Protein AF-A0A484ZKH2-F1 (afdb_monomer)

Nearest PDB structures (foldseek):
  2w56-assembly2_B  TM=9.168E-01  e=1.688E-04  Vibrio cholerae
  2v1l-assembly1_A  TM=8.867E-01  e=1.688E-04  Vibrio cholerae O1
  2w56-assembly1_A  TM=9.032E-01  e=1.288E-03  Vibrio cholerae
  2qlz-assembly2_C  TM=3.598E-01  e=9.490E+00  unclassified
  7tjg-assembly1_C  TM=2.251E-01  e=7.933E+00  Bacteriophage sp.

InterPro domains:
  IPR021248 Protein of unknown function DUF2787 [PF10980] (1-81)
  IPR021248 Protein of unknown function DUF2787 [PTHR38978] (1-79)

Foldseek 3Di:
DDWDWDQDPVRDIDTQKDFDWDWDQDPVGTDIDTQWIQGPNVQWIDHPPDDIDGSVVCVVVVVVVVVVVVVCVVVVVDDDDDDDDDD

Radius of gyration: 14.72 Å; Cα contacts (8 Å, |Δi|>4): 113; chains: 1; bounding box: 41×32×32 Å

Solvent-accessible surface area (backbone atoms only — not comparable to full-atom values): 5326 Å² total; per-residue (Å²): 109,52,75,45,70,44,72,48,96,87,74,44,80,39,73,36,33,42,37,36,64,41,76,46,83,52,101,90,47,77,44,82,42,66,42,34,37,43,32,58,75,78,45,33,23,40,39,63,96,54,74,76,42,57,37,83,78,38,55,70,59,51,54,51,49,51,54,50,50,55,50,40,51,77,65,65,73,60,85,89,83,87,83,87,81,85,131

Sequence (87 aa):
MEIRLERKQDNRWYICYVTEFTYTTTPFGQESTYAIDFDFSRGLGYQLGMRQEPIAAYGPLYSLWQRNFCRYHSHDVYQCKTRIEEA

Mean predicted aligned error: 3.46 Å

Secondary structure (DSSP, 8-state):
-EEEEEE-TTS-EEEEEEEEEEEEEETTEEEEEEEEEEETTTTEEEETTS--EEGGGGHHHHHHHHHHHHHHHHTT-S---------

Structure (mmCIF, N/CA/C/O backbone):
data_AF-A0A484ZKH2-F1
#
_entry.id   AF-A0A484ZKH2-F1
#
loop_
_atom_site.group_PDB
_atom_site.id
_atom_site.type_symbol
_atom_site.label_atom_id
_atom_site.label_alt_id
_atom_site.label_comp_id
_atom_site.label_asym_id
_atom_site.label_entity_id
_atom_site.label_seq_id
_atom_site.pdbx_PDB_ins_code
_atom_site.Cartn_x
_atom_site.Cartn_y
_atom_site.Cartn_z
_atom_site.occupancy
_atom_site.B_iso_or_equiv
_atom_site.auth_seq_id
_atom_site.auth_comp_id
_atom_site.auth_asym_id
_atom_site.auth_atom_id
_atom_site.pdbx_PDB_model_num
ATOM 1 N N . MET A 1 1 ? 5.499 -6.412 2.350 1.00 93.69 1 MET A N 1
ATOM 2 C CA . MET A 1 1 ? 4.478 -5.355 2.510 1.00 93.69 1 MET A CA 1
ATOM 3 C C . MET A 1 1 ? 4.240 -5.113 3.988 1.00 93.69 1 MET A C 1
ATOM 5 O O . MET A 1 1 ? 4.446 -6.035 4.771 1.00 93.69 1 MET A O 1
ATOM 9 N N . GLU A 1 2 ? 3.786 -3.924 4.346 1.00 97.06 2 GLU A N 1
ATOM 10 C CA . GLU A 1 2 ? 3.404 -3.551 5.703 1.00 97.06 2 GLU A CA 1
ATOM 11 C C . GLU A 1 2 ? 2.098 -2.753 5.665 1.00 97.06 2 GLU A C 1
ATOM 13 O O . GLU A 1 2 ? 1.866 -1.973 4.742 1.00 97.06 2 GLU A O 1
ATOM 18 N N . ILE A 1 3 ? 1.228 -2.987 6.648 1.00 96.88 3 ILE A N 1
ATOM 19 C CA . ILE A 1 3 ? -0.028 -2.257 6.825 1.00 96.88 3 ILE A CA 1
ATOM 20 C C . ILE A 1 3 ? -0.078 -1.819 8.282 1.00 96.88 3 ILE A C 1
ATOM 22 O O . ILE A 1 3 ? -0.073 -2.669 9.175 1.00 96.88 3 ILE A O 1
ATOM 26 N N . ARG A 1 4 ? -0.160 -0.509 8.521 1.00 97.38 4 ARG A N 1
ATOM 27 C CA . ARG A 1 4 ? -0.324 0.040 9.869 1.00 97.38 4 ARG A CA 1
ATOM 28 C C . ARG A 1 4 ? -1.760 0.476 10.086 1.00 97.38 4 ARG A C 1
ATOM 30 O O . ARG A 1 4 ? -2.326 1.197 9.264 1.00 97.38 4 ARG A O 1
ATOM 37 N N . LEU A 1 5 ? -2.321 0.074 11.221 1.00 96.62 5 LEU A N 1
ATOM 38 C CA . LE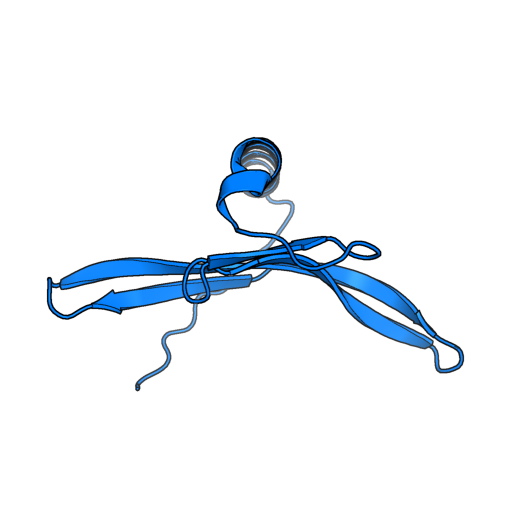U A 1 5 ? -3.612 0.550 11.696 1.00 96.62 5 LEU A CA 1
ATOM 39 C C . LEU A 1 5 ? -3.455 1.243 13.047 1.00 96.62 5 LEU A C 1
ATOM 41 O O . LEU A 1 5 ? -2.633 0.842 13.865 1.00 96.62 5 LEU A O 1
ATOM 45 N N . GLU A 1 6 ? -4.291 2.242 13.292 1.00 96.25 6 GLU A N 1
ATOM 46 C CA . GLU A 1 6 ? -4.369 2.952 14.564 1.00 96.25 6 GLU A CA 1
ATOM 47 C C . GLU A 1 6 ? -5.822 3.043 15.023 1.00 96.25 6 GLU A C 1
ATOM 49 O O . GLU A 1 6 ? -6.731 3.302 14.227 1.00 96.25 6 GLU A O 1
ATOM 54 N N . ARG A 1 7 ? -6.048 2.829 16.322 1.00 94.69 7 ARG A N 1
ATOM 55 C CA . ARG A 1 7 ? -7.352 3.040 16.945 1.00 94.69 7 ARG A CA 1
ATOM 56 C C . ARG A 1 7 ? -7.439 4.474 17.453 1.00 94.69 7 ARG A C 1
ATOM 58 O O . ARG A 1 7 ? -6.658 4.864 18.315 1.00 94.69 7 ARG A O 1
ATOM 65 N N . LYS A 1 8 ? -8.396 5.243 16.9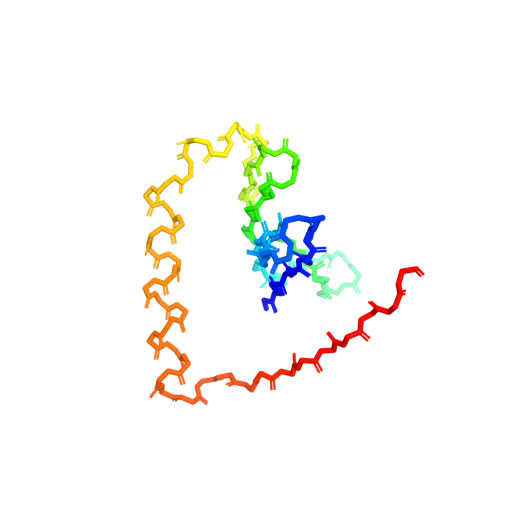35 1.00 90.88 8 LYS A N 1
ATOM 66 C CA . LYS A 1 8 ? -8.591 6.652 17.313 1.00 90.88 8 LYS A CA 1
ATOM 67 C 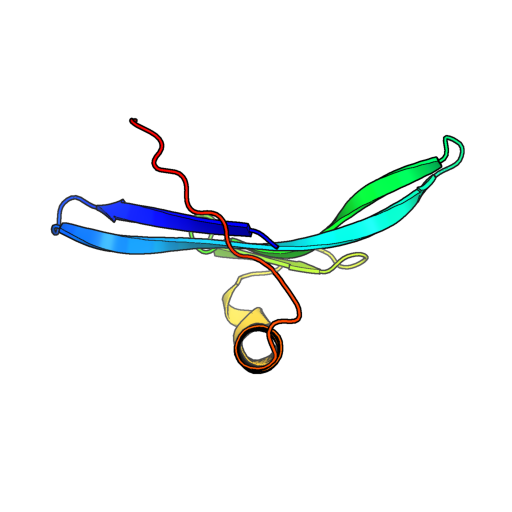C . LYS A 1 8 ? -9.580 6.801 18.475 1.00 90.88 8 LYS A C 1
ATOM 69 O O . LYS A 1 8 ? -10.132 5.823 18.976 1.00 90.88 8 LYS A O 1
ATOM 74 N N . GLN A 1 9 ? -9.793 8.046 18.911 1.00 92.12 9 GLN A N 1
ATOM 75 C CA . GLN A 1 9 ? -10.656 8.405 20.050 1.00 92.12 9 GLN A CA 1
ATOM 76 C C . GLN A 1 9 ? -12.119 7.967 19.884 1.00 92.12 9 GLN A C 1
ATOM 78 O O . GLN A 1 9 ? -12.806 7.727 20.870 1.00 92.12 9 GLN A O 1
ATOM 83 N N . ASP A 1 10 ? -12.586 7.817 18.646 1.00 94.31 10 ASP A N 1
ATOM 84 C CA . ASP A 1 10 ? -13.914 7.290 18.316 1.00 94.31 10 ASP A CA 1
ATOM 85 C C . ASP A 1 10 ? -14.008 5.756 18.431 1.00 94.31 10 ASP A C 1
ATOM 87 O O . ASP A 1 10 ? -15.014 5.161 18.042 1.00 94.31 10 ASP A O 1
ATOM 91 N N . ASN A 1 11 ? -12.957 5.111 18.948 1.00 92.12 11 ASN A N 1
ATOM 92 C CA . ASN A 1 11 ? -12.823 3.669 19.110 1.00 92.12 11 ASN A CA 1
ATOM 93 C C . ASN A 1 11 ? -12.883 2.883 17.784 1.00 92.12 11 ASN A C 1
ATOM 95 O O . ASN A 1 11 ? -13.143 1.678 17.784 1.00 92.12 11 ASN A O 1
ATOM 99 N N . ARG A 1 12 ? -12.625 3.541 16.646 1.00 95.56 12 ARG A N 1
ATOM 100 C CA . ARG A 1 12 ? -12.547 2.901 15.328 1.00 95.56 12 ARG A CA 1
ATOM 101 C C . ARG A 1 12 ? -11.097 2.742 14.889 1.00 95.56 12 ARG A C 1
ATOM 103 O O . ARG A 1 12 ? -10.232 3.551 15.225 1.00 95.56 12 ARG A O 1
ATOM 110 N N . TRP A 1 13 ? -10.846 1.683 14.124 1.00 95.44 13 TRP A N 1
ATOM 111 C CA . TRP A 1 13 ? -9.560 1.441 13.480 1.00 95.44 13 TRP A CA 1
ATOM 112 C C . TRP A 1 13 ? -9.479 2.188 12.156 1.00 95.44 13 TRP A C 1
ATOM 114 O O . TRP A 1 13 ? -10.400 2.130 11.340 1.00 95.44 13 TRP A O 1
ATOM 124 N N . TYR A 1 14 ? -8.351 2.847 11.943 1.00 95.38 14 TYR A N 1
ATOM 125 C CA . TYR A 1 14 ? -8.024 3.571 10.727 1.00 95.38 14 TYR A CA 1
ATOM 126 C C . TYR A 1 14 ? -6.736 3.011 10.151 1.00 95.38 14 TYR A C 1
ATOM 128 O O . TYR A 1 14 ? -5.791 2.755 10.889 1.00 95.38 14 TYR A O 1
ATOM 136 N N . ILE A 1 15 ? -6.694 2.842 8.833 1.00 96.00 15 ILE A N 1
ATOM 137 C CA . ILE A 1 15 ? -5.455 2.513 8.132 1.00 96.00 15 ILE A CA 1
ATOM 138 C C . ILE A 1 15 ? -4.612 3.789 8.081 1.00 96.00 15 ILE A C 1
ATOM 140 O O . ILE A 1 15 ? -5.076 4.813 7.582 1.00 96.00 15 ILE A O 1
ATOM 144 N N . CYS A 1 16 ? -3.395 3.727 8.615 1.00 97.25 16 CYS A N 1
ATOM 145 C CA . CYS A 1 16 ? -2.427 4.819 8.556 1.00 97.25 16 CYS A CA 1
ATOM 146 C C . CYS A 1 16 ? -1.711 4.814 7.207 1.00 97.25 16 CYS A C 1
ATOM 148 O O . CYS A 1 16 ? -1.698 5.817 6.501 1.00 97.25 16 CYS A O 1
ATOM 150 N N . TYR A 1 17 ? -1.149 3.663 6.840 1.00 97.94 17 TYR A N 1
ATOM 151 C CA . TYR A 1 17 ? -0.479 3.471 5.562 1.00 97.94 17 TYR A CA 1
ATOM 152 C C . TYR A 1 17 ? -0.512 2.013 5.115 1.00 97.94 17 TYR A C 1
ATOM 154 O O . TYR A 1 17 ? -0.721 1.091 5.915 1.00 97.94 17 TYR A O 1
ATOM 162 N N . VAL A 1 18 ? -0.271 1.832 3.820 1.00 98.25 18 VAL A N 1
ATOM 163 C CA . VAL A 1 18 ? -0.012 0.548 3.173 1.00 98.25 18 VAL A CA 1
ATOM 164 C C . VAL A 1 18 ? 1.238 0.699 2.318 1.00 98.25 18 VAL A C 1
ATOM 166 O O . VAL A 1 18 ? 1.241 1.485 1.374 1.00 98.25 18 VAL A O 1
ATOM 169 N N 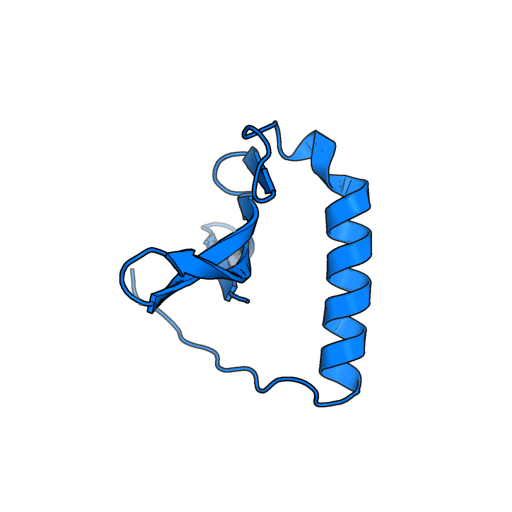. THR A 1 19 ? 2.266 -0.093 2.602 1.00 98.06 19 THR A N 1
ATOM 170 C CA . THR A 1 19 ? 3.557 -0.002 1.912 1.00 98.06 19 THR A CA 1
ATOM 171 C C . THR A 1 19 ? 3.957 -1.351 1.331 1.00 98.06 19 THR A C 1
ATOM 173 O O . THR A 1 19 ? 4.012 -2.373 2.023 1.00 98.06 19 THR A O 1
ATOM 176 N N . GLU A 1 20 ? 4.281 -1.374 0.044 1.00 97.44 20 GLU A N 1
ATOM 177 C CA . GLU A 1 20 ? 4.923 -2.497 -0.624 1.00 97.44 20 GLU A CA 1
ATOM 178 C C . GLU A 1 20 ? 6.410 -2.208 -0.819 1.00 97.44 20 GLU A C 1
ATOM 180 O O . GLU A 1 20 ? 6.802 -1.117 -1.231 1.00 97.44 20 GLU A O 1
ATOM 185 N N . PHE A 1 21 ? 7.243 -3.206 -0.531 1.00 96.94 21 PHE A N 1
ATOM 186 C CA . PHE A 1 21 ? 8.693 -3.099 -0.617 1.00 96.94 21 PHE A CA 1
ATOM 187 C C . PHE A 1 21 ? 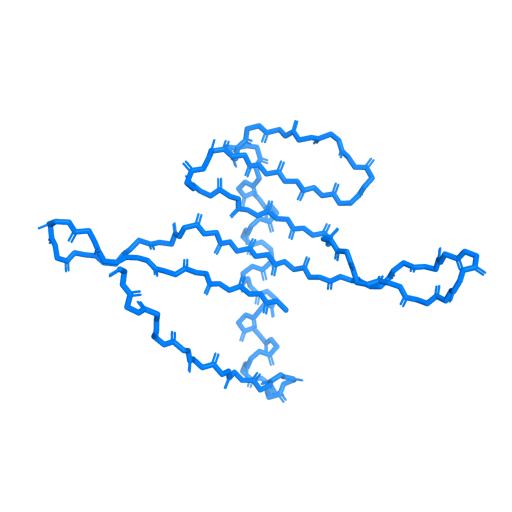9.207 -3.930 -1.784 1.00 96.94 21 PHE A C 1
ATOM 189 O O . PHE A 1 21 ? 8.664 -4.994 -2.081 1.00 96.94 21 PHE A O 1
ATOM 196 N N . THR A 1 22 ? 10.283 -3.463 -2.399 1.00 95.81 22 THR A N 1
ATOM 197 C CA . THR A 1 22 ? 11.060 -4.200 -3.395 1.00 95.81 22 THR A CA 1
ATOM 198 C C . THR A 1 22 ? 12.547 -4.058 -3.090 1.00 95.81 22 THR A C 1
ATOM 200 O O . THR A 1 22 ? 12.939 -3.254 -2.245 1.00 95.81 22 THR A O 1
ATOM 203 N N . TYR A 1 23 ? 13.379 -4.827 -3.783 1.00 95.50 23 TYR A N 1
ATOM 204 C CA . TYR A 1 23 ? 14.827 -4.694 -3.710 1.00 95.50 23 TYR A CA 1
ATOM 205 C C . TYR A 1 23 ? 15.353 -3.936 -4.924 1.00 95.50 23 TYR A C 1
ATOM 207 O O . TYR A 1 23 ? 15.001 -4.243 -6.063 1.00 95.50 23 TYR A O 1
ATOM 215 N N . THR A 1 24 ? 16.237 -2.975 -4.682 1.00 94.00 24 THR A N 1
ATOM 216 C CA . THR A 1 24 ? 17.013 -2.306 -5.730 1.00 94.00 24 THR A CA 1
ATOM 217 C C . THR A 1 24 ? 18.480 -2.669 -5.607 1.00 94.00 24 THR A C 1
ATOM 219 O O . THR A 1 24 ? 19.023 -2.729 -4.504 1.00 94.00 24 THR A O 1
ATOM 222 N N . THR A 1 25 ? 19.133 -2.891 -6.745 1.00 94.81 25 THR A N 1
ATOM 223 C CA . THR A 1 25 ? 20.580 -3.103 -6.793 1.00 94.81 25 THR A CA 1
ATOM 224 C C . THR A 1 25 ? 21.310 -1.778 -6.598 1.00 94.81 25 THR A C 1
ATOM 226 O O . THR A 1 25 ? 21.083 -0.820 -7.335 1.00 94.81 25 THR A O 1
ATOM 229 N N . THR A 1 26 ? 22.214 -1.749 -5.628 1.00 89.88 26 THR A N 1
ATOM 230 C CA . THR A 1 26 ? 23.153 -0.663 -5.346 1.00 89.88 26 THR A CA 1
ATOM 231 C C . THR A 1 26 ? 24.587 -1.158 -5.589 1.00 89.88 26 THR A C 1
ATOM 233 O O . THR A 1 26 ? 24.812 -2.368 -5.706 1.00 89.88 26 THR A O 1
ATOM 236 N N . PRO A 1 27 ? 25.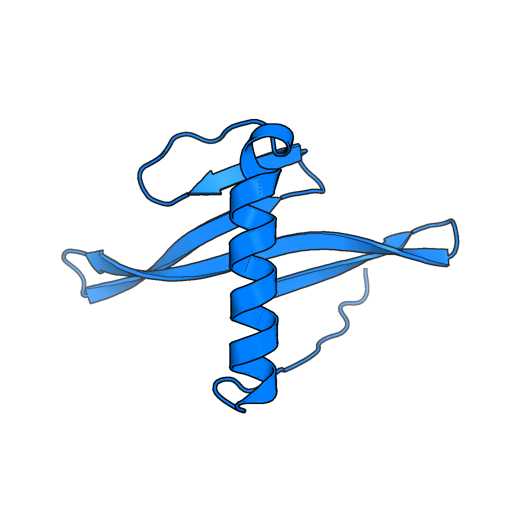596 -0.267 -5.648 1.00 94.62 27 PRO A N 1
ATOM 237 C CA . PRO A 1 27 ? 27.001 -0.681 -5.707 1.00 94.62 27 PRO A CA 1
ATOM 238 C C . PRO A 1 27 ? 27.452 -1.566 -4.532 1.00 94.62 27 PRO A C 1
ATOM 240 O O . PRO A 1 27 ? 28.494 -2.210 -4.625 1.00 94.62 27 PRO A O 1
ATOM 243 N N . PHE A 1 28 ? 26.683 -1.600 -3.438 1.00 93.50 28 PHE A N 1
ATOM 244 C CA . PHE A 1 28 ? 27.002 -2.335 -2.213 1.00 93.50 28 PHE A CA 1
ATOM 245 C C . PHE A 1 28 ? 26.139 -3.591 -2.005 1.00 93.50 28 PHE A C 1
ATOM 247 O O . PHE A 1 28 ? 26.332 -4.294 -1.016 1.00 93.50 28 PHE A O 1
ATOM 254 N N . GLY A 1 29 ? 25.217 -3.908 -2.922 1.00 93.81 29 GLY A N 1
ATOM 255 C CA . GLY A 1 29 ? 24.372 -5.102 -2.838 1.00 93.81 29 GLY A CA 1
ATOM 256 C C . GLY A 1 29 ? 22.917 -4.844 -3.220 1.00 93.81 29 GLY A C 1
ATOM 257 O O . GLY A 1 29 ? 22.624 -4.016 -4.076 1.00 93.81 29 GLY A O 1
ATOM 258 N N . GLN A 1 30 ? 21.993 -5.596 -2.621 1.00 95.50 30 GLN A N 1
ATOM 259 C CA . GLN A 1 30 ? 20.556 -5.347 -2.746 1.00 95.50 30 GLN A CA 1
ATOM 260 C C . GLN A 1 30 ? 20.036 -4.689 -1.474 1.00 95.50 30 GLN A C 1
ATOM 262 O O . GLN A 1 30 ? 20.243 -5.201 -0.376 1.00 95.50 30 GLN A O 1
ATOM 267 N N . GLU A 1 31 ? 19.319 -3.584 -1.636 1.00 94.19 31 GLU A N 1
ATOM 268 C CA . GLU A 1 31 ? 18.716 -2.837 -0.534 1.00 94.19 31 GLU A CA 1
ATOM 269 C C . GLU A 1 31 ? 17.199 -2.791 -0.696 1.00 94.19 31 GLU A C 1
ATOM 271 O O . GLU A 1 31 ? 16.684 -2.689 -1.812 1.00 94.19 31 GLU A O 1
ATOM 276 N N . SER A 1 32 ? 16.485 -2.897 0.427 1.00 94.12 32 SER A N 1
ATOM 277 C CA . SER A 1 32 ? 15.027 -2.798 0.454 1.00 94.12 32 SER A CA 1
ATOM 278 C C . SER A 1 32 ? 14.607 -1.339 0.321 1.00 94.12 32 SER A C 1
ATOM 280 O O . SER A 1 32 ? 15.082 -0.481 1.059 1.00 94.12 32 SER A O 1
ATOM 282 N N . THR A 1 33 ? 13.665 -1.071 -0.572 1.00 94.69 33 THR A N 1
ATOM 283 C CA . THR A 1 33 ? 13.085 0.253 -0.800 1.00 94.69 33 THR A CA 1
ATOM 284 C C . THR A 1 33 ? 11.582 0.148 -1.038 1.00 94.69 33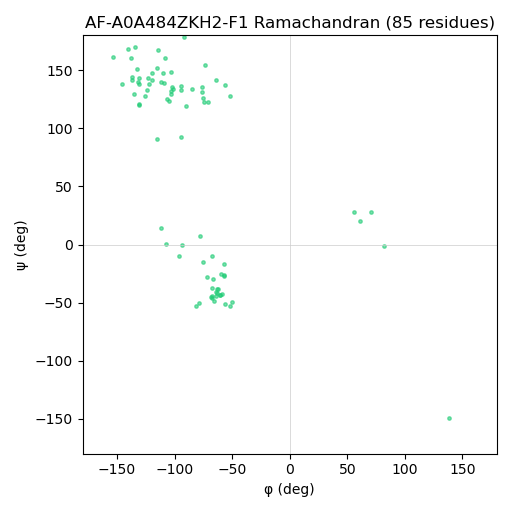 THR A C 1
ATOM 286 O O . THR A 1 33 ? 11.047 -0.946 -1.233 1.00 94.69 33 THR A O 1
ATOM 289 N N . TYR A 1 34 ? 10.881 1.279 -1.023 1.00 94.56 34 TYR A N 1
ATOM 290 C CA . TYR A 1 34 ? 9.456 1.324 -1.339 1.00 94.56 34 TYR A CA 1
ATOM 291 C C . TYR A 1 34 ? 9.244 1.082 -2.832 1.00 94.56 34 TYR A C 1
ATOM 293 O O . TYR A 1 34 ? 9.760 1.819 -3.668 1.00 94.56 34 TYR A O 1
ATOM 301 N N . ALA A 1 35 ? 8.454 0.065 -3.166 1.00 97.06 35 ALA A N 1
ATOM 302 C CA . ALA A 1 35 ? 7.927 -0.113 -4.511 1.00 97.06 35 ALA A CA 1
ATOM 303 C C . ALA A 1 35 ? 6.728 0.817 -4.728 1.00 97.06 35 ALA A C 1
ATOM 305 O O . ALA A 1 35 ? 6.666 1.549 -5.716 1.00 97.06 35 ALA A O 1
ATOM 306 N N . ILE A 1 36 ? 5.785 0.779 -3.783 1.00 97.81 36 ILE A N 1
ATOM 307 C CA . ILE A 1 36 ? 4.546 1.557 -3.767 1.00 97.81 36 ILE A CA 1
ATOM 308 C C . ILE A 1 36 ? 4.231 1.881 -2.305 1.00 97.81 36 ILE A C 1
ATOM 310 O O . ILE A 1 36 ? 4.359 1.011 -1.445 1.00 97.81 36 ILE A O 1
ATOM 314 N N . ASP A 1 37 ? 3.806 3.107 -2.026 1.00 98.31 37 ASP A N 1
ATOM 315 C CA . ASP A 1 37 ? 3.385 3.538 -0.695 1.00 98.31 37 ASP A CA 1
ATOM 316 C C . ASP A 1 37 ? 2.090 4.356 -0.775 1.00 98.31 37 ASP A C 1
ATOM 318 O O . ASP A 1 37 ? 1.971 5.283 -1.581 1.00 98.31 37 ASP A O 1
ATOM 322 N N . PHE A 1 38 ? 1.112 3.985 0.049 1.00 98.44 38 PHE A N 1
ATOM 323 C CA . PHE A 1 38 ? -0.173 4.659 0.212 1.00 98.44 38 PHE A CA 1
ATOM 324 C C . PHE A 1 38 ? -0.245 5.218 1.639 1.00 98.44 38 PHE A C 1
ATOM 326 O O . PHE A 1 38 ? -0.686 4.524 2.557 1.00 98.44 38 PHE A O 1
ATOM 333 N N . ASP A 1 39 ? 0.187 6.463 1.839 1.00 98.00 39 ASP A N 1
ATOM 334 C CA . ASP A 1 39 ? 0.221 7.123 3.147 1.00 98.00 39 ASP A CA 1
ATOM 335 C C . ASP A 1 39 ? -1.058 7.945 3.365 1.00 98.00 39 ASP A C 1
ATOM 337 O O . ASP A 1 39 ? -1.174 9.115 2.977 1.00 98.00 39 ASP A O 1
ATOM 341 N N . PHE A 1 40 ? -2.055 7.315 3.989 1.00 97.38 40 PHE A N 1
ATOM 342 C CA . PHE A 1 40 ? -3.341 7.945 4.294 1.00 97.38 40 PHE A CA 1
ATOM 343 C C . PHE A 1 40 ? -3.229 8.987 5.410 1.00 97.38 40 PHE A C 1
ATOM 345 O O . PHE A 1 40 ? -3.996 9.950 5.417 1.00 97.38 40 PHE A O 1
ATOM 352 N N . SER A 1 41 ? -2.271 8.828 6.326 1.00 96.06 41 SER A N 1
ATOM 353 C CA . SER A 1 41 ? -2.018 9.785 7.405 1.00 96.06 41 SER A CA 1
ATOM 354 C C . SER A 1 41 ? -1.481 11.116 6.879 1.00 96.06 41 SER A C 1
ATOM 356 O O . SER A 1 41 ? -1.855 12.171 7.392 1.00 96.06 41 SER A O 1
ATOM 358 N N . ARG A 1 42 ? -0.628 11.086 5.847 1.00 96.62 42 ARG A N 1
ATOM 359 C CA . ARG A 1 42 ? -0.070 12.289 5.202 1.00 96.62 42 ARG A CA 1
ATOM 360 C C . ARG A 1 42 ? -0.828 12.718 3.946 1.00 96.62 42 ARG A C 1
ATOM 362 O O . ARG A 1 42 ? -0.584 13.811 3.444 1.00 96.62 42 ARG A O 1
ATOM 369 N N . GLY A 1 43 ? -1.746 11.891 3.447 1.00 97.88 43 GLY A N 1
ATOM 370 C CA . GLY A 1 43 ? -2.514 12.165 2.232 1.00 97.88 43 GLY A CA 1
ATOM 371 C C . GLY A 1 43 ? -1.674 12.093 0.955 1.00 97.88 43 GLY A C 1
ATOM 372 O O . GLY A 1 43 ? -1.992 12.771 -0.025 1.00 97.88 43 GLY A O 1
ATOM 373 N N . LEU A 1 44 ? -0.611 11.284 0.954 1.00 98.25 44 LEU A N 1
ATOM 374 C CA . LEU A 1 44 ? 0.357 11.177 -0.138 1.00 98.25 44 LEU A CA 1
ATOM 375 C C . LEU A 1 44 ? 0.465 9.736 -0.633 1.00 98.25 44 LEU A C 1
ATOM 377 O O . LEU A 1 44 ? 0.421 8.795 0.149 1.00 98.25 44 LEU A O 1
ATOM 381 N N . GLY A 1 45 ? 0.643 9.574 -1.939 1.00 98.06 45 GLY A N 1
ATOM 382 C CA . GLY A 1 45 ? 1.058 8.314 -2.538 1.00 98.06 45 GLY A CA 1
ATOM 383 C C . GLY A 1 45 ? 2.425 8.440 -3.199 1.00 98.06 45 GLY A C 1
ATOM 384 O O . GLY A 1 45 ? 2.824 9.518 -3.662 1.00 98.06 45 GLY A O 1
ATOM 385 N N . TYR A 1 46 ? 3.134 7.321 -3.256 1.00 97.88 46 TYR A N 1
ATOM 386 C CA . TYR A 1 46 ? 4.426 7.191 -3.912 1.00 97.88 46 TYR A CA 1
ATOM 387 C C . TYR A 1 46 ? 4.498 5.887 -4.707 1.00 97.88 46 TYR A C 1
ATOM 389 O O . TYR A 1 46 ? 3.996 4.849 -4.282 1.00 97.88 46 TYR A O 1
ATOM 397 N N . GLN A 1 47 ? 5.177 5.937 -5.846 1.00 97.19 47 GLN A N 1
ATOM 398 C CA . GLN A 1 47 ? 5.604 4.768 -6.603 1.00 97.19 47 GLN A CA 1
ATOM 399 C C . GLN A 1 47 ? 7.078 4.952 -6.960 1.00 97.19 47 GLN A C 1
ATOM 401 O O . GLN A 1 47 ? 7.497 6.055 -7.320 1.00 97.19 47 GLN A O 1
ATOM 406 N N . LEU A 1 48 ? 7.862 3.878 -6.873 1.00 95.69 48 LEU A N 1
ATOM 407 C CA . LEU A 1 48 ? 9.292 3.907 -7.157 1.00 95.69 48 LEU A CA 1
ATOM 408 C C . LEU A 1 48 ? 9.575 4.532 -8.530 1.00 95.69 48 LEU A C 1
ATOM 410 O O . LEU A 1 48 ? 9.004 4.132 -9.544 1.00 95.69 48 LEU A O 1
ATOM 414 N N . GLY A 1 49 ? 10.470 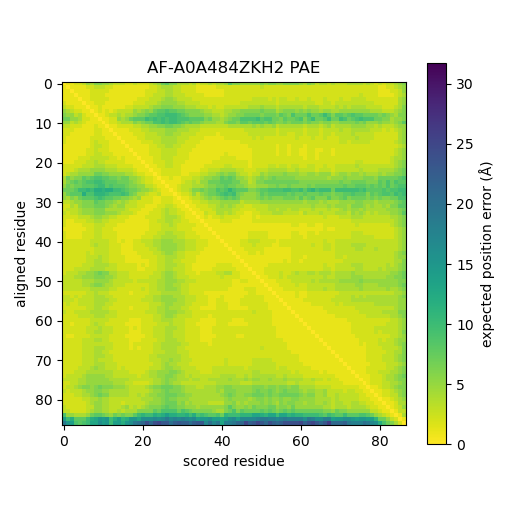5.521 -8.550 1.00 94.25 49 GLY A N 1
ATOM 415 C CA . GLY A 1 49 ? 10.833 6.269 -9.758 1.00 94.25 49 GLY A CA 1
ATOM 416 C C . GLY A 1 49 ? 9.870 7.402 -10.134 1.00 94.25 49 GLY A C 1
ATOM 417 O O . GLY A 1 49 ? 10.134 8.119 -11.097 1.00 94.25 49 GLY A O 1
ATOM 418 N N . MET A 1 50 ? 8.788 7.606 -9.379 1.00 95.44 50 MET A N 1
ATOM 419 C CA . MET A 1 50 ? 7.852 8.717 -9.558 1.00 95.44 50 MET A CA 1
ATOM 420 C C . MET A 1 50 ? 7.985 9.741 -8.425 1.00 95.44 50 MET A C 1
ATOM 422 O O . MET A 1 50 ? 8.512 9.454 -7.349 1.00 95.44 50 MET A O 1
ATOM 426 N N . ARG A 1 51 ? 7.502 10.964 -8.664 1.00 95.94 51 ARG A N 1
ATOM 427 C CA . ARG A 1 51 ? 7.353 11.966 -7.601 1.00 95.94 51 ARG A CA 1
ATOM 428 C C . ARG A 1 51 ? 6.165 11.613 -6.702 1.00 95.94 51 ARG A C 1
ATOM 430 O O . ARG A 1 51 ? 5.221 10.967 -7.152 1.00 95.94 51 ARG A O 1
ATOM 437 N N . GLN A 1 52 ? 6.206 12.066 -5.451 1.00 96.88 52 GLN A N 1
ATOM 438 C CA . GLN A 1 52 ? 5.048 11.970 -4.562 1.00 96.88 52 GLN A CA 1
ATOM 439 C C . GLN A 1 52 ? 3.892 12.813 -5.104 1.00 96.88 52 GLN A C 1
ATOM 441 O O . GLN A 1 52 ? 4.105 13.911 -5.618 1.00 96.88 52 GLN A O 1
ATOM 446 N N . GLU A 1 53 ? 2.679 12.294 -4.973 1.00 97.75 53 GLU A N 1
ATOM 447 C CA . GLU A 1 53 ? 1.448 12.921 -5.462 1.00 97.75 53 GLU A CA 1
ATOM 448 C C . GLU A 1 53 ? 0.341 12.774 -4.404 1.00 97.75 53 GLU A C 1
ATOM 450 O O . GLU A 1 53 ? 0.441 11.904 -3.532 1.00 97.75 53 GLU A O 1
ATOM 455 N N . PRO A 1 54 ? -0.731 13.583 -4.449 1.00 98.38 54 PRO A N 1
ATOM 456 C CA . PRO A 1 54 ? -1.867 13.419 -3.548 1.00 98.38 54 PRO A CA 1
ATOM 457 C C . PRO A 1 54 ? -2.466 12.011 -3.634 1.00 98.38 54 PRO A C 1
ATOM 459 O O . PRO A 1 54 ? -2.692 11.488 -4.728 1.00 98.38 54 PRO A O 1
ATOM 462 N N . ILE A 1 55 ? -2.810 11.421 -2.485 1.00 97.69 55 ILE A N 1
ATOM 463 C CA . ILE A 1 55 ? -3.346 10.049 -2.407 1.00 97.69 55 ILE A CA 1
ATOM 464 C C . ILE A 1 55 ? -4.613 9.850 -3.258 1.00 97.69 55 ILE A C 1
ATOM 466 O O . ILE A 1 55 ? -4.873 8.754 -3.749 1.00 97.69 55 ILE A O 1
ATOM 470 N N . ALA A 1 56 ? -5.375 10.920 -3.509 1.00 97.50 56 ALA A N 1
ATOM 471 C CA . ALA A 1 56 ? -6.552 10.899 -4.377 1.00 97.50 56 ALA A CA 1
ATOM 472 C C . ALA A 1 56 ? -6.248 10.416 -5.812 1.00 97.50 56 ALA A C 1
ATOM 474 O O . ALA A 1 56 ? -7.122 9.838 -6.456 1.00 97.50 56 ALA A O 1
ATOM 475 N N . ALA A 1 57 ? -5.015 10.590 -6.303 1.00 97.25 57 ALA A N 1
ATOM 476 C CA . ALA A 1 57 ? -4.590 10.106 -7.618 1.0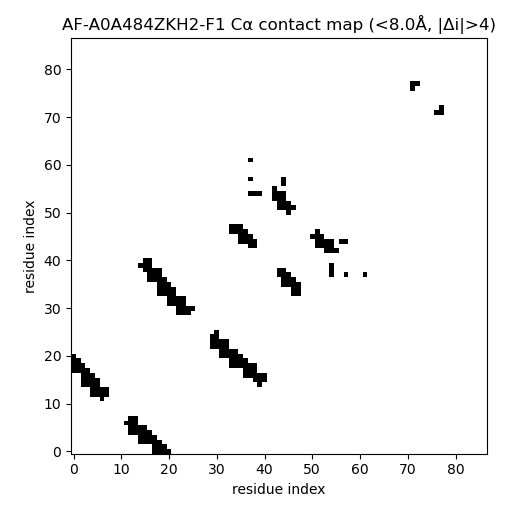0 97.25 57 ALA A CA 1
ATOM 477 C C . ALA A 1 57 ? -4.343 8.583 -7.662 1.00 97.25 57 ALA A C 1
ATOM 479 O O . ALA A 1 57 ? -4.287 7.996 -8.742 1.00 97.25 57 ALA A O 1
ATOM 480 N N . TYR A 1 58 ? -4.224 7.923 -6.506 1.00 97.56 58 TYR A N 1
ATOM 481 C CA . TYR A 1 58 ? -3.811 6.520 -6.398 1.00 97.56 58 TYR A CA 1
ATOM 482 C C . TYR A 1 58 ? -4.975 5.524 -6.346 1.00 97.56 58 TYR A C 1
ATOM 484 O O . TYR A 1 58 ? -4.732 4.322 -6.300 1.00 97.56 58 TYR A O 1
ATOM 492 N N . GLY A 1 59 ? -6.235 5.974 -6.390 1.00 96.88 59 GLY A N 1
ATOM 493 C CA . GLY A 1 59 ? -7.417 5.108 -6.247 1.00 96.88 59 GLY A CA 1
ATOM 494 C C . GLY A 1 59 ? -7.425 3.858 -7.150 1.00 96.88 59 GLY A C 1
ATOM 495 O O . GLY A 1 59 ? -7.614 2.746 -6.641 1.00 96.88 59 GLY A O 1
ATOM 496 N N . PRO A 1 60 ? -7.176 3.985 -8.471 1.00 97.44 60 PRO A N 1
ATOM 497 C CA . PRO A 1 60 ? -7.083 2.828 -9.363 1.00 97.44 60 PRO A CA 1
ATOM 498 C C . PRO A 1 60 ? -5.926 1.880 -9.016 1.00 97.44 60 PRO A C 1
ATOM 500 O O . PRO A 1 60 ? -6.111 0.661 -9.021 1.00 97.44 60 PRO A O 1
ATOM 503 N N . LEU A 1 61 ? -4.753 2.427 -8.673 1.00 97.31 61 LEU A N 1
ATOM 504 C CA . LEU A 1 61 ? -3.576 1.635 -8.308 1.00 97.31 61 LEU A CA 1
ATOM 505 C C . LEU A 1 61 ? -3.798 0.888 -6.988 1.00 97.31 61 LEU A C 1
ATOM 507 O O . LEU A 1 61 ? -3.539 -0.310 -6.920 1.00 97.31 61 LEU A O 1
ATOM 511 N N . TYR A 1 62 ? -4.362 1.557 -5.981 1.00 97.56 62 TYR A N 1
ATOM 512 C CA . TYR A 1 62 ? -4.733 0.950 -4.704 1.00 97.56 62 TYR A CA 1
ATOM 513 C C . TYR A 1 62 ? -5.738 -0.191 -4.894 1.00 97.56 62 TYR A C 1
ATOM 515 O O . TYR A 1 62 ? -5.574 -1.270 -4.330 1.00 97.56 62 TYR A O 1
ATOM 523 N N . SER A 1 63 ? -6.741 -0.001 -5.757 1.00 98.06 63 SER A N 1
ATOM 524 C CA . SER A 1 63 ? -7.744 -1.035 -6.049 1.00 98.06 63 SER A CA 1
ATOM 525 C C . SER A 1 63 ? -7.129 -2.278 -6.707 1.00 98.06 63 SER A C 1
ATOM 527 O O . SER A 1 63 ? -7.491 -3.410 -6.375 1.00 98.06 63 SER A O 1
ATOM 529 N N . LEU A 1 64 ? -6.191 -2.082 -7.640 1.00 98.06 64 LEU A N 1
ATOM 530 C CA . LEU A 1 64 ? -5.448 -3.174 -8.273 1.00 98.06 64 LEU A CA 1
ATOM 531 C C . LEU A 1 64 ? -4.552 -3.895 -7.261 1.00 98.06 64 LEU A C 1
ATOM 533 O O . LEU A 1 64 ? -4.587 -5.124 -7.181 1.00 98.06 64 LEU A O 1
ATOM 537 N N . TRP A 1 65 ? -3.786 -3.128 -6.485 1.00 97.12 65 TRP A N 1
ATOM 538 C CA . TRP A 1 65 ? -2.914 -3.638 -5.436 1.00 97.12 65 TRP A CA 1
ATOM 539 C C . TRP A 1 65 ? -3.698 -4.487 -4.430 1.00 97.12 65 TRP A C 1
ATOM 541 O O . TRP A 1 65 ? -3.359 -5.648 -4.217 1.00 97.12 65 TRP A O 1
ATOM 551 N N . GLN A 1 66 ? -4.809 -3.964 -3.902 1.00 97.12 66 GLN A N 1
ATOM 552 C CA . GLN A 1 66 ? -5.638 -4.648 -2.909 1.00 97.12 66 GLN A CA 1
ATOM 553 C C . GLN A 1 66 ? -6.191 -5.967 -3.456 1.00 97.12 66 GLN A C 1
ATOM 555 O O . GLN A 1 66 ? -6.158 -6.992 -2.775 1.00 97.12 66 GLN A O 1
ATOM 560 N N . ARG A 1 67 ? -6.670 -5.976 -4.708 1.00 98.12 67 ARG A N 1
ATOM 561 C CA . ARG A 1 67 ? -7.162 -7.203 -5.350 1.00 98.12 67 ARG A CA 1
ATOM 562 C C . ARG A 1 67 ? -6.063 -8.261 -5.461 1.00 98.12 67 ARG A C 1
ATOM 564 O O . ARG A 1 67 ? -6.321 -9.433 -5.189 1.00 98.12 67 ARG A O 1
ATOM 571 N N . ASN A 1 68 ? -4.857 -7.856 -5.853 1.00 96.81 68 ASN A N 1
ATOM 572 C CA . ASN A 1 68 ? -3.721 -8.766 -5.969 1.00 96.81 68 ASN A CA 1
ATOM 573 C C . ASN A 1 68 ? -3.282 -9.280 -4.594 1.00 96.81 68 ASN A C 1
ATOM 575 O O . ASN A 1 68 ? -3.144 -10.486 -4.425 1.00 96.81 68 ASN A O 1
ATOM 579 N N . PHE A 1 69 ? -3.166 -8.394 -3.603 1.00 94.88 69 PHE A N 1
ATOM 580 C CA . PHE A 1 69 ? -2.865 -8.738 -2.214 1.00 94.88 69 PHE A CA 1
ATOM 581 C C . PHE A 1 69 ? -3.814 -9.815 -1.677 1.00 94.88 69 PHE A C 1
ATOM 583 O O . PHE A 1 69 ? -3.363 -10.858 -1.207 1.00 94.88 69 PHE A O 1
ATOM 590 N N . CYS A 1 70 ? -5.131 -9.600 -1.793 1.00 95.50 70 CYS A N 1
ATOM 591 C CA . CYS A 1 70 ? -6.125 -10.546 -1.288 1.00 95.50 70 CYS A CA 1
ATOM 592 C C . CYS A 1 70 ? -6.019 -11.905 -1.985 1.00 95.50 70 CYS A C 1
ATOM 594 O O . CYS A 1 70 ? -6.158 -12.938 -1.333 1.00 95.50 70 CYS A O 1
ATOM 596 N N . ARG A 1 71 ? -5.736 -11.910 -3.293 1.00 97.25 71 ARG A N 1
ATOM 597 C CA . ARG A 1 71 ? -5.536 -13.144 -4.056 1.00 97.25 71 ARG A CA 1
ATOM 598 C C . ARG A 1 71 ? -4.259 -13.866 -3.634 1.00 97.25 71 ARG A C 1
ATOM 600 O O . ARG A 1 71 ? -4.285 -15.066 -3.426 1.00 97.25 71 ARG A O 1
ATOM 607 N N . TYR A 1 72 ? -3.142 -13.169 -3.473 1.00 96.75 72 TYR A N 1
ATOM 608 C CA . TYR A 1 72 ? -1.903 -13.805 -3.022 1.00 96.75 72 TYR A CA 1
ATOM 609 C C . TYR A 1 72 ? -2.041 -14.379 -1.610 1.00 96.75 72 TYR A C 1
ATOM 611 O O . TYR A 1 72 ? -1.574 -15.485 -1.352 1.00 96.75 72 TYR A O 1
ATOM 619 N N . HIS A 1 73 ? -2.755 -13.679 -0.728 1.00 94.25 73 HIS A N 1
ATOM 620 C CA . HIS A 1 73 ? -3.081 -14.189 0.599 1.00 94.25 73 HIS A CA 1
ATOM 621 C C . HIS A 1 73 ? -3.976 -15.438 0.536 1.00 94.25 73 HIS A C 1
ATOM 623 O O . HIS A 1 73 ? -3.691 -16.416 1.212 1.00 94.25 73 HIS A O 1
ATOM 629 N N . SER A 1 74 ? -5.020 -15.458 -0.305 1.00 95.88 74 SER A N 1
ATOM 630 C CA . SER A 1 74 ? -5.904 -16.631 -0.441 1.00 95.88 74 SER A CA 1
ATOM 631 C C . SER A 1 74 ? -5.230 -17.860 -1.063 1.00 95.88 74 SER A C 1
ATOM 633 O O . SER A 1 74 ? -5.841 -18.921 -1.121 1.00 95.88 74 SER A O 1
ATOM 635 N N . HIS A 1 75 ? -4.020 -17.694 -1.594 1.00 97.44 75 HIS A N 1
ATOM 636 C CA . HIS A 1 75 ? -3.192 -18.739 -2.188 1.00 97.44 75 HIS A CA 1
ATOM 637 C C . HIS A 1 75 ? -1.940 -19.036 -1.338 1.00 97.44 75 HIS A C 1
ATOM 639 O O . HIS A 1 75 ? -1.005 -19.651 -1.844 1.00 97.44 75 HIS A O 1
ATOM 645 N N . ASP A 1 76 ? -1.898 -18.572 -0.083 1.00 96.31 76 ASP A N 1
ATOM 646 C CA . ASP A 1 76 ? -0.808 -18.811 0.875 1.00 96.31 76 ASP A CA 1
ATOM 647 C C . ASP A 1 76 ? 0.588 -18.385 0.376 1.00 96.31 76 ASP A C 1
ATOM 649 O O . ASP A 1 76 ? 1.614 -18.923 0.793 1.00 96.31 76 ASP A O 1
ATOM 653 N N . VAL A 1 77 ? 0.655 -17.385 -0.512 1.00 97.06 77 VAL A N 1
ATOM 654 C CA . VAL A 1 77 ? 1.927 -16.891 -1.077 1.00 97.06 77 VAL A CA 1
ATOM 655 C C . VAL A 1 77 ? 2.795 -16.218 -0.006 1.00 97.06 77 VAL A C 1
ATOM 657 O O . VAL A 1 77 ? 4.023 -16.242 -0.092 1.00 97.06 77 VAL A O 1
ATOM 660 N N . TYR A 1 78 ? 2.174 -15.620 1.015 1.00 92.00 78 TYR A N 1
ATOM 661 C CA . TYR A 1 78 ? 2.868 -14.902 2.082 1.00 92.00 78 TYR A CA 1
ATOM 662 C C . TYR A 1 78 ? 2.353 -15.305 3.461 1.00 92.00 78 TYR A C 1
ATOM 664 O O . TYR A 1 78 ? 1.176 -15.603 3.639 1.00 92.00 78 TYR A O 1
ATOM 672 N N . GLN A 1 79 ? 3.235 -15.222 4.459 1.00 92.19 79 GLN A N 1
ATOM 673 C CA . GLN A 1 79 ? 2.872 -15.345 5.869 1.00 92.19 79 GLN A CA 1
ATOM 674 C C . GLN A 1 79 ? 2.632 -13.962 6.479 1.00 92.19 79 GLN A C 1
ATOM 676 O O . GLN A 1 79 ? 3.460 -13.060 6.341 1.00 92.19 79 GLN A O 1
ATOM 681 N N . CYS A 1 80 ? 1.529 -13.809 7.209 1.00 90.81 80 CYS A N 1
ATOM 682 C CA . CYS A 1 80 ? 1.213 -12.581 7.930 1.00 90.81 80 CYS A CA 1
ATOM 683 C C . CYS A 1 80 ? 1.687 -12.658 9.384 1.00 90.81 80 CYS A C 1
ATOM 685 O O . CYS A 1 80 ? 1.491 -13.659 10.071 1.00 90.81 80 CYS A O 1
ATOM 687 N N . LYS A 1 81 ? 2.291 -11.570 9.869 1.00 95.06 81 LYS A N 1
ATOM 688 C CA . LYS A 1 81 ? 2.614 -11.370 11.285 1.00 95.06 81 LYS A CA 1
ATOM 689 C C . LYS A 1 81 ? 1.966 -10.074 11.745 1.00 95.06 81 LYS A C 1
ATOM 691 O O . LYS A 1 81 ? 2.104 -9.054 11.078 1.00 95.06 81 LYS A O 1
ATOM 696 N N . THR A 1 82 ? 1.302 -10.117 12.892 1.00 94.31 82 THR A N 1
ATOM 697 C CA . THR A 1 82 ? 0.694 -8.942 13.522 1.00 94.31 82 THR A CA 1
ATOM 698 C C . THR A 1 82 ? 1.489 -8.577 14.765 1.00 94.31 82 THR A C 1
ATOM 700 O O . THR A 1 82 ? 1.920 -9.457 15.511 1.00 94.31 82 THR A O 1
ATOM 703 N N . ARG A 1 83 ? 1.696 -7.280 14.979 1.00 95.44 83 ARG A N 1
ATOM 704 C CA . ARG A 1 83 ? 2.323 -6.727 16.179 1.00 95.44 83 ARG A CA 1
ATOM 705 C C . ARG A 1 83 ? 1.452 -5.596 16.697 1.00 95.44 83 ARG A C 1
ATOM 707 O O . ARG A 1 83 ? 0.851 -4.876 15.904 1.00 95.44 83 ARG A O 1
ATOM 714 N N . ILE A 1 84 ? 1.368 -5.489 18.015 1.00 93.56 84 ILE A N 1
ATOM 715 C CA . ILE A 1 84 ? 0.724 -4.370 18.695 1.00 93.56 84 ILE A CA 1
ATOM 716 C C . ILE A 1 84 ? 1.855 -3.535 19.275 1.00 93.56 84 ILE A C 1
ATOM 718 O O . ILE A 1 84 ? 2.710 -4.069 19.980 1.00 93.56 84 ILE A O 1
ATOM 722 N N . GLU A 1 85 ? 1.869 -2.253 18.939 1.00 86.62 85 GLU A N 1
ATOM 723 C CA . GLU A 1 85 ? 2.794 -1.279 19.506 1.00 86.62 85 GLU A CA 1
ATOM 724 C C . GLU A 1 85 ? 2.002 -0.421 20.495 1.00 86.62 85 GLU A C 1
ATOM 726 O O . GLU A 1 85 ? 0.955 0.129 20.142 1.00 86.62 85 GLU A O 1
ATOM 731 N N . GLU A 1 86 ? 2.449 -0.380 21.751 1.00 74.06 86 GLU A N 1
ATOM 732 C CA . GLU A 1 86 ? 1.911 0.543 22.753 1.00 74.06 86 GLU A CA 1
ATOM 733 C C . GLU A 1 86 ? 2.476 1.944 22.478 1.00 74.06 86 GLU A C 1
ATOM 735 O O . GLU A 1 86 ? 3.655 2.080 22.143 1.00 74.06 86 GLU A O 1
ATOM 740 N N . ALA A 1 87 ? 1.605 2.955 22.542 1.00 60.88 87 ALA A N 1
ATOM 741 C CA . ALA A 1 87 ? 1.934 4.354 22.266 1.00 60.88 87 ALA A CA 1
ATOM 742 C C . ALA A 1 87 ? 2.647 5.033 23.441 1.00 60.88 87 ALA A C 1
ATOM 744 O O . ALA A 1 87 ? 2.299 4.712 24.602 1.00 60.88 87 ALA A O 1
#

Organism: NCBI:txid82979

pLDDT: mean 95.21, std 4.87, range [60.88, 98.44]